Protein AF-K9KEI2-F1 (afdb_monomer_lite)

Radius of gyration: 27.51 Å; chains: 1; bounding box: 41×43×81 Å

Sequence 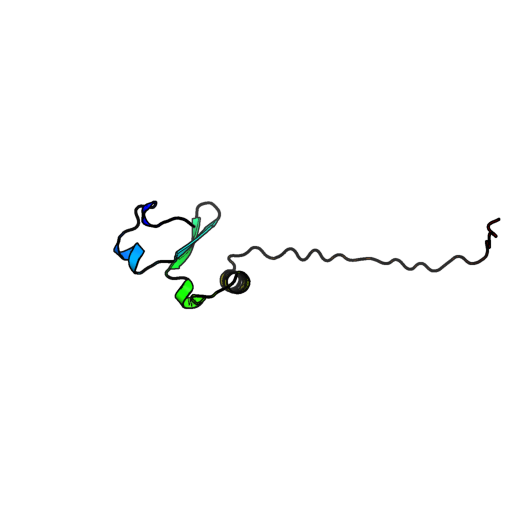(86 aa):
RVKSSVIGASSRFTRNALPALLIYKGGELIGNFVRVTDQLGEDFFAVDLEAFLQEFGLLPEKEILVLTSVRNSATCHSEDSDLEID

Secondary structure (DSSP, 8-state):
---TTTTT--HHHHHHT-S-EEEEETTEEEEEETTTHHHH-SS--HHHHHHHHHHTT-SPPP------------------------

Organism: Equus caballus (NCBI:txid9796)

Structure (mmCIF, N/CA/C/O backbone):
data_AF-K9KEI2-F1
#
_entry.id   AF-K9KEI2-F1
#
loop_
_atom_site.group_PDB
_atom_site.id
_atom_site.type_symbol
_atom_site.label_atom_id
_atom_site.label_alt_id
_atom_site.label_comp_id
_atom_site.label_asym_id
_atom_site.label_entity_id
_atom_site.label_seq_id
_atom_site.pdbx_PDB_ins_code
_atom_site.Cartn_x
_atom_site.Cartn_y
_atom_site.Cartn_z
_atom_site.occupancy
_atom_site.B_iso_or_equiv
_atom_site.auth_seq_id
_atom_site.auth_comp_id
_atom_site.auth_asym_id
_atom_site.auth_atom_id
_atom_site.pdbx_PDB_model_num
ATOM 1 N N . ARG A 1 1 ? -1.505 -7.854 -0.205 1.00 82.19 1 ARG A N 1
ATOM 2 C CA . ARG A 1 1 ? -1.402 -7.096 -1.479 1.00 82.19 1 ARG A CA 1
ATOM 3 C C . ARG A 1 1 ? -2.393 -7.679 -2.478 1.00 82.19 1 ARG A C 1
ATOM 5 O O . ARG A 1 1 ? -2.399 -8.891 -2.649 1.00 82.19 1 ARG A O 1
ATOM 12 N N . VAL A 1 2 ? -3.221 -6.854 -3.117 1.00 90.06 2 VAL A N 1
ATOM 13 C CA . VAL A 1 2 ? -4.176 -7.298 -4.149 1.00 90.06 2 VAL A CA 1
ATOM 14 C C . VAL A 1 2 ? -3.612 -6.970 -5.536 1.00 90.06 2 VAL A C 1
ATOM 16 O O . VAL A 1 2 ? -2.966 -5.936 -5.705 1.00 90.06 2 VAL A O 1
ATOM 19 N N . LYS A 1 3 ? -3.798 -7.859 -6.522 1.00 90.25 3 LYS A N 1
ATOM 20 C CA . LYS A 1 3 ? -3.359 -7.628 -7.911 1.00 90.25 3 LYS A CA 1
ATOM 21 C C . LYS A 1 3 ? -4.367 -6.748 -8.645 1.00 90.25 3 LYS A C 1
ATOM 23 O O . LYS A 1 3 ? -5.571 -6.965 -8.534 1.00 90.25 3 LYS A O 1
ATOM 28 N N . SER A 1 4 ? -3.878 -5.815 -9.458 1.00 89.00 4 SER A N 1
ATOM 29 C CA . SER A 1 4 ? -4.733 -4.894 -10.215 1.00 89.00 4 SER A CA 1
ATOM 30 C C . SER A 1 4 ? -5.677 -5.603 -11.192 1.00 89.00 4 SER A C 1
ATOM 32 O O . SER A 1 4 ? -6.812 -5.169 -11.369 1.00 89.00 4 SER A O 1
ATOM 34 N N . SER A 1 5 ? -5.247 -6.740 -11.749 1.00 88.88 5 SER A N 1
ATOM 35 C CA . SER A 1 5 ? -6.060 -7.587 -12.629 1.00 88.88 5 SER A CA 1
ATOM 36 C C . SER A 1 5 ? -7.300 -8.171 -11.949 1.00 88.88 5 SER A C 1
ATOM 38 O O . SER A 1 5 ? -8.258 -8.506 -12.635 1.00 88.88 5 SER A O 1
ATOM 40 N N . VAL A 1 6 ? -7.293 -8.295 -10.619 1.00 89.88 6 VAL A N 1
ATOM 41 C CA . VAL A 1 6 ? -8.395 -8.885 -9.840 1.00 89.88 6 VAL A CA 1
ATOM 42 C C . VAL A 1 6 ? -9.438 -7.834 -9.454 1.00 89.88 6 VAL A C 1
ATOM 44 O O . VAL A 1 6 ? -10.605 -8.163 -9.288 1.00 89.88 6 VAL A O 1
ATOM 47 N N . ILE A 1 7 ? -9.043 -6.563 -9.350 1.00 88.69 7 ILE A N 1
ATOM 48 C CA . ILE A 1 7 ? -9.912 -5.459 -8.899 1.00 88.69 7 ILE A CA 1
ATOM 49 C C . ILE A 1 7 ? -10.515 -4.648 -10.053 1.00 88.69 7 ILE A C 1
ATOM 51 O O . ILE A 1 7 ? -11.020 -3.552 -9.833 1.00 88.69 7 ILE A O 1
ATOM 55 N N . GLY A 1 8 ? -10.423 -5.143 -11.292 1.00 88.12 8 GLY A N 1
ATOM 56 C CA . GLY A 1 8 ? -10.935 -4.431 -12.469 1.00 88.12 8 GLY A CA 1
ATOM 57 C C . GLY A 1 8 ? -10.243 -3.087 -12.724 1.00 88.12 8 GLY A C 1
ATOM 58 O O . GLY A 1 8 ? -10.831 -2.195 -13.334 1.00 88.12 8 GLY A O 1
ATOM 59 N N . ALA A 1 9 ? -9.004 -2.910 -12.251 1.00 90.12 9 ALA A N 1
ATOM 60 C CA . ALA A 1 9 ? -8.277 -1.667 -12.460 1.00 90.12 9 ALA A CA 1
ATOM 61 C C . ALA A 1 9 ? -7.948 -1.479 -13.946 1.00 90.12 9 ALA A C 1
ATOM 63 O O . ALA A 1 9 ? -7.541 -2.411 -14.643 1.00 90.12 9 ALA A O 1
ATOM 64 N N . SER A 1 10 ? -8.068 -0.242 -14.430 1.00 93.88 10 SER A N 1
ATOM 65 C CA . SER A 1 10 ? -7.749 0.070 -15.823 1.00 93.88 10 SER A CA 1
ATOM 66 C C . SER A 1 10 ? -6.277 -0.217 -16.150 1.00 93.88 10 SER A C 1
ATOM 68 O O . SER A 1 10 ? -5.394 -0.154 -15.286 1.00 93.88 10 SER A O 1
ATOM 70 N N . SER A 1 11 ? -5.984 -0.467 -17.431 1.00 93.62 11 SER A N 1
ATOM 71 C CA . SER A 1 11 ? -4.600 -0.620 -17.905 1.00 93.62 11 SER A CA 1
ATOM 72 C C . SER 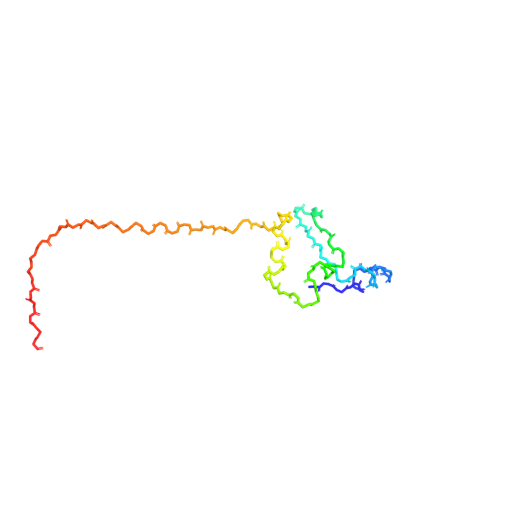A 1 11 ? -3.753 0.623 -17.596 1.00 93.62 1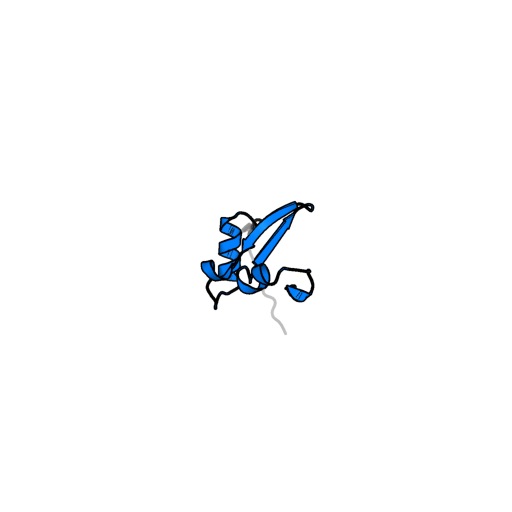1 SER A C 1
ATOM 74 O O . SER A 1 11 ? -2.604 0.502 -17.172 1.00 93.62 11 SER A O 1
ATOM 76 N N . ARG A 1 12 ? -4.346 1.822 -17.707 1.00 94.88 12 ARG A N 1
ATOM 77 C CA . ARG A 1 12 ? -3.687 3.091 -17.368 1.00 94.88 12 ARG A CA 1
ATOM 78 C C . ARG A 1 12 ? -3.322 3.169 -15.885 1.00 94.88 12 ARG A C 1
ATOM 80 O O . ARG A 1 12 ? -2.204 3.566 -15.573 1.00 94.88 12 ARG A O 1
ATOM 87 N N . PHE A 1 13 ? -4.229 2.776 -14.989 1.00 93.38 13 PHE A N 1
ATOM 88 C CA . PHE A 1 13 ? -3.943 2.742 -13.552 1.00 93.38 13 PHE A CA 1
ATOM 89 C C . PHE A 1 13 ? -2.866 1.700 -13.237 1.00 93.38 13 PHE A C 1
ATOM 91 O O . PHE A 1 13 ? -1.884 2.002 -12.571 1.00 93.38 13 PHE A O 1
ATOM 98 N N . THR A 1 14 ? -2.991 0.498 -13.802 1.00 94.75 14 THR A N 1
ATOM 99 C CA . THR A 1 14 ? -2.011 -0.577 -13.600 1.00 94.75 14 THR A CA 1
ATOM 100 C C . THR A 1 14 ? -0.595 -0.158 -14.000 1.00 94.75 14 THR A C 1
ATOM 102 O O . THR A 1 14 ? 0.348 -0.480 -13.288 1.00 94.75 14 THR A O 1
ATOM 105 N N . ARG A 1 15 ? -0.440 0.570 -15.114 1.00 94.88 15 ARG A N 1
ATOM 106 C CA . ARG A 1 15 ? 0.875 0.984 -15.621 1.00 94.88 15 ARG A CA 1
ATOM 107 C C . ARG A 1 15 ? 1.467 2.190 -14.892 1.00 94.88 15 ARG A C 1
ATOM 109 O O . ARG A 1 15 ? 2.676 2.246 -14.730 1.00 94.88 15 ARG A O 1
ATOM 116 N N . ASN A 1 16 ? 0.634 3.151 -14.491 1.00 95.56 16 ASN A N 1
ATOM 117 C CA . ASN A 1 16 ? 1.113 4.482 -14.099 1.00 95.56 16 ASN A CA 1
ATOM 118 C C . ASN A 1 16 ? 0.849 4.843 -12.628 1.00 95.56 16 ASN A C 1
ATOM 120 O O . ASN A 1 16 ? 1.276 5.907 -12.187 1.00 95.56 16 ASN A O 1
ATOM 124 N N . ALA A 1 17 ? 0.086 4.030 -11.894 1.00 94.88 17 ALA A N 1
ATOM 125 C CA . ALA A 1 17 ? -0.373 4.359 -10.542 1.00 94.88 17 ALA A CA 1
ATOM 126 C C . ALA A 1 17 ? 0.039 3.328 -9.476 1.00 94.88 17 ALA A C 1
ATOM 128 O O . ALA A 1 17 ? -0.192 3.544 -8.288 1.00 94.88 17 ALA A O 1
ATOM 129 N N . LEU A 1 18 ? 0.639 2.208 -9.881 1.00 95.25 18 LEU A N 1
ATOM 130 C CA . LEU A 1 18 ? 1.085 1.164 -8.964 1.00 95.25 18 LEU A CA 1
ATOM 131 C C . LEU A 1 18 ? 2.572 1.317 -8.600 1.00 95.25 18 LEU A C 1
ATOM 133 O O . LEU A 1 18 ? 3.324 1.825 -9.426 1.00 95.25 18 LEU A O 1
ATOM 137 N N . PRO A 1 19 ? 2.993 0.808 -7.425 1.00 95.06 19 PRO A N 1
ATOM 138 C CA . PRO A 1 19 ? 2.145 0.254 -6.365 1.00 95.06 19 PRO A CA 1
ATOM 139 C C . PRO A 1 19 ? 1.348 1.354 -5.645 1.00 95.06 19 PRO A C 1
ATOM 141 O O . PRO A 1 19 ? 1.863 2.437 -5.389 1.00 95.06 19 PRO A O 1
ATOM 144 N N . ALA A 1 20 ? 0.084 1.068 -5.324 1.00 96.06 20 ALA A N 1
ATOM 145 C CA . ALA A 1 20 ? -0.777 1.977 -4.572 1.00 96.06 20 ALA A CA 1
ATOM 146 C C . ALA A 1 20 ? -1.093 1.403 -3.185 1.00 96.06 20 ALA A C 1
ATOM 148 O O . ALA A 1 20 ? -1.283 0.189 -3.050 1.00 96.06 20 ALA A O 1
ATOM 149 N N . LEU A 1 21 ? -1.174 2.272 -2.179 1.00 96.88 21 LEU A N 1
ATOM 150 C CA . LEU A 1 21 ? -1.541 1.945 -0.803 1.00 96.88 21 LEU A CA 1
ATOM 151 C C . LEU A 1 21 ? -2.831 2.683 -0.434 1.00 96.88 21 LEU A C 1
ATOM 153 O O . LEU A 1 21 ? -2.870 3.910 -0.421 1.00 96.88 21 LEU A O 1
ATOM 157 N N . LEU A 1 22 ? -3.889 1.924 -0.153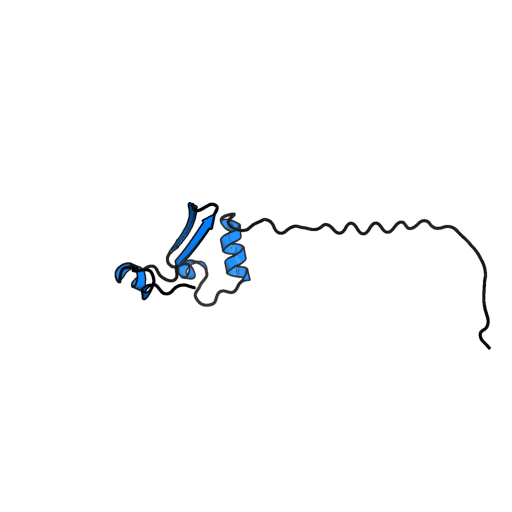 1.00 96.25 22 LEU A N 1
ATOM 158 C CA . LEU A 1 22 ? -5.193 2.451 0.245 1.00 96.25 22 LEU A CA 1
ATOM 159 C C . LEU A 1 22 ? -5.454 2.095 1.709 1.00 96.25 22 LEU A C 1
ATOM 161 O O . LEU A 1 22 ? -5.207 0.959 2.117 1.00 96.25 22 LEU A O 1
ATOM 165 N N . ILE A 1 23 ? -5.974 3.047 2.479 1.00 96.94 23 ILE A N 1
ATOM 166 C CA . ILE A 1 23 ? -6.219 2.913 3.917 1.00 96.94 23 ILE A CA 1
ATOM 167 C C . ILE A 1 23 ? -7.660 3.308 4.202 1.00 96.94 23 ILE A C 1
ATOM 169 O O . ILE A 1 23 ? -8.115 4.375 3.788 1.00 96.94 23 ILE A O 1
ATOM 173 N N . TYR A 1 24 ? -8.366 2.441 4.923 1.00 96.81 24 TYR A N 1
ATOM 174 C CA . TYR A 1 24 ? -9.776 2.607 5.250 1.00 96.81 24 TYR A CA 1
ATOM 175 C C . TYR A 1 24 ? -10.003 2.583 6.761 1.00 96.81 24 TYR A C 1
ATOM 177 O O . TYR A 1 24 ? -9.365 1.808 7.473 1.00 96.81 24 TYR A O 1
ATOM 185 N N . LYS A 1 25 ? -10.961 3.380 7.239 1.00 95.62 25 LYS A N 1
ATOM 186 C CA . LYS A 1 25 ? -11.429 3.382 8.633 1.00 95.62 25 LYS A CA 1
ATOM 187 C C . LYS A 1 25 ? -12.934 3.624 8.651 1.00 95.62 25 LYS A C 1
ATOM 189 O O . LYS A 1 25 ? -13.414 4.537 7.999 1.00 95.62 25 LYS A O 1
ATOM 194 N N . GLY A 1 26 ? -13.690 2.778 9.353 1.00 96.25 26 GLY A N 1
ATOM 195 C CA . GLY A 1 26 ? -15.154 2.913 9.421 1.00 96.25 26 GLY A CA 1
ATOM 196 C C . GLY A 1 26 ? -15.875 2.788 8.069 1.00 96.25 26 GLY A C 1
ATOM 197 O O . GLY A 1 26 ? -16.966 3.318 7.914 1.00 96.25 26 GLY A O 1
ATOM 198 N N . GLY A 1 27 ? -15.267 2.119 7.083 1.00 96.12 27 GLY A N 1
ATOM 199 C CA . GLY A 1 27 ? -15.788 2.037 5.711 1.00 96.12 27 GLY A CA 1
ATOM 200 C C . GLY A 1 27 ? -15.410 3.224 4.816 1.00 96.12 27 GLY A C 1
ATOM 201 O O . GLY A 1 27 ? -15.621 3.158 3.607 1.00 96.12 27 GLY A O 1
ATOM 202 N N . GLU A 1 28 ? -14.794 4.267 5.370 1.00 97.44 28 GLU A N 1
ATOM 203 C CA . GLU A 1 28 ? -14.339 5.440 4.626 1.00 97.44 28 GLU A CA 1
ATOM 204 C C . GLU A 1 28 ? -12.890 5.278 4.165 1.00 97.44 28 GLU A C 1
ATOM 206 O O . GLU A 1 28 ? -12.059 4.717 4.882 1.00 97.44 28 GLU A O 1
ATOM 211 N N . LEU A 1 29 ? -12.583 5.772 2.962 1.00 96.75 29 LEU A N 1
ATOM 212 C CA . LEU A 1 29 ? -11.221 5.846 2.434 1.00 96.75 29 LEU A CA 1
ATOM 213 C C . LEU A 1 29 ? -10.524 7.066 3.043 1.00 96.75 29 LEU A C 1
ATOM 215 O O . LEU A 1 29 ? -10.842 8.197 2.683 1.00 96.75 29 LEU A O 1
ATOM 219 N N . ILE A 1 30 ? -9.561 6.830 3.931 1.00 96.81 30 ILE A N 1
ATOM 220 C CA . ILE A 1 30 ? -8.845 7.888 4.660 1.00 96.81 30 ILE A CA 1
ATOM 221 C C . ILE A 1 30 ? -7.427 8.135 4.130 1.00 96.81 30 ILE A C 1
ATOM 223 O O . ILE A 1 30 ? -6.809 9.136 4.472 1.00 96.81 30 ILE A O 1
ATOM 227 N N . GLY A 1 31 ? -6.911 7.254 3.269 1.00 96.81 31 GLY A N 1
ATOM 228 C CA . GLY A 1 31 ? -5.624 7.442 2.602 1.00 96.81 31 GLY A CA 1
ATOM 229 C C . GLY A 1 31 ? -5.566 6.710 1.266 1.00 96.81 31 GLY A C 1
ATOM 230 O O . GLY A 1 31 ? -5.983 5.558 1.172 1.00 96.81 31 GLY A O 1
ATOM 231 N N . ASN A 1 32 ? -5.053 7.372 0.228 1.00 96.62 32 ASN A N 1
ATOM 232 C CA . ASN A 1 32 ? -4.852 6.793 -1.101 1.00 96.62 32 ASN A CA 1
ATOM 233 C C . ASN A 1 32 ? -3.522 7.277 -1.688 1.00 96.62 32 ASN A C 1
ATOM 235 O O . ASN A 1 32 ? -3.446 8.336 -2.311 1.00 96.62 32 ASN A O 1
ATOM 239 N N . PHE A 1 33 ? -2.477 6.487 -1.487 1.00 97.00 33 PHE A N 1
ATOM 240 C CA . PHE A 1 33 ? -1.128 6.791 -1.937 1.00 97.00 33 PHE A CA 1
ATOM 241 C C . PHE A 1 33 ? -0.856 6.069 -3.248 1.00 97.00 33 PHE A C 1
ATOM 243 O O . PHE A 1 33 ? -0.704 4.850 -3.288 1.00 97.00 33 PHE A O 1
ATOM 250 N N . VAL A 1 34 ? -0.819 6.833 -4.331 1.00 96.62 34 VAL A N 1
ATOM 251 C CA . VAL A 1 34 ? -0.531 6.352 -5.684 1.00 96.62 34 VAL A CA 1
ATOM 252 C C . VAL A 1 34 ? 0.975 6.399 -5.923 1.00 96.62 34 VAL A C 1
ATOM 254 O O . VAL A 1 34 ? 1.593 7.408 -5.600 1.00 96.62 34 VAL A O 1
ATOM 257 N N . ARG A 1 35 ? 1.545 5.336 -6.509 1.00 96.94 35 ARG A N 1
ATOM 258 C CA . ARG A 1 35 ? 3.003 5.152 -6.652 1.00 96.94 35 ARG A CA 1
ATOM 259 C C . ARG A 1 35 ? 3.748 5.440 -5.346 1.00 96.94 35 ARG A C 1
ATOM 261 O O . ARG A 1 35 ? 4.610 6.308 -5.277 1.00 96.94 35 ARG A O 1
ATOM 268 N N . VAL A 1 36 ? 3.385 4.726 -4.284 1.00 96.56 36 VAL A N 1
ATOM 269 C CA . VAL A 1 36 ? 3.937 4.982 -2.941 1.00 96.56 36 VAL A CA 1
ATOM 270 C C . VAL A 1 36 ? 5.473 4.851 -2.893 1.00 96.56 36 VAL A C 1
ATOM 272 O O . VAL A 1 36 ? 6.120 5.505 -2.079 1.00 96.56 36 VAL A O 1
ATOM 275 N N . THR A 1 37 ? 6.071 4.080 -3.809 1.00 96.69 37 THR A N 1
ATOM 276 C CA . THR A 1 37 ? 7.530 3.928 -3.930 1.00 96.69 37 THR A CA 1
ATOM 277 C C . THR A 1 37 ? 8.246 5.173 -4.454 1.00 96.69 37 THR A C 1
ATOM 279 O O . THR A 1 37 ? 9.439 5.304 -4.219 1.00 96.69 37 THR A O 1
ATOM 282 N N . ASP A 1 38 ? 7.555 6.146 -5.056 1.00 96.69 38 ASP A N 1
ATOM 283 C CA . ASP A 1 38 ? 8.177 7.431 -5.416 1.00 96.69 38 ASP A CA 1
ATOM 284 C C . ASP A 1 38 ? 8.649 8.212 -4.178 1.00 96.69 38 ASP A C 1
ATOM 286 O O . ASP A 1 38 ? 9.565 9.025 -4.272 1.00 96.69 38 ASP A O 1
ATOM 290 N N . GLN A 1 39 ? 7.999 7.987 -3.030 1.00 94.94 39 GLN A N 1
ATOM 291 C CA . GLN A 1 39 ? 8.334 8.633 -1.759 1.00 94.94 39 GLN A CA 1
ATOM 292 C C . GLN A 1 39 ? 9.199 7.728 -0.878 1.00 94.94 39 GLN A C 1
ATOM 294 O O . GLN A 1 39 ? 10.156 8.202 -0.278 1.00 94.94 39 GLN A O 1
ATOM 299 N N . LEU A 1 40 ? 8.880 6.431 -0.819 1.00 96.44 40 LEU A N 1
ATOM 300 C CA . LEU A 1 40 ? 9.599 5.466 0.022 1.00 96.44 40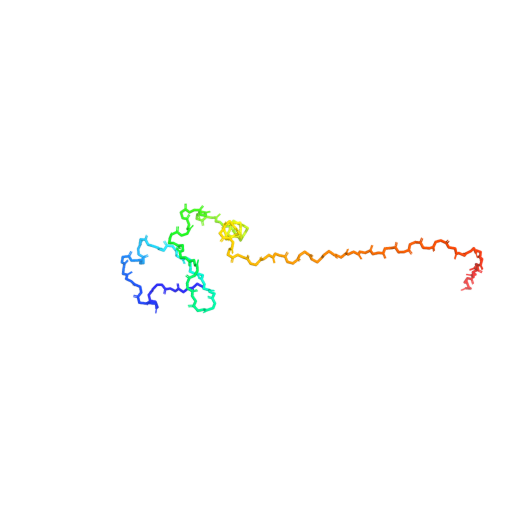 LEU A CA 1
ATOM 301 C C . LEU A 1 40 ? 10.908 4.954 -0.604 1.00 96.44 40 LEU A C 1
ATOM 303 O O . LEU A 1 40 ? 11.779 4.472 0.112 1.00 96.44 40 LEU A O 1
ATOM 307 N N . GLY A 1 41 ? 11.051 5.039 -1.926 1.00 96.12 41 GLY A N 1
ATOM 308 C CA . GLY A 1 41 ? 12.070 4.314 -2.683 1.00 96.12 41 GLY A CA 1
ATOM 309 C C . GLY A 1 41 ? 11.643 2.881 -3.027 1.00 96.12 41 GLY A C 1
ATOM 310 O O . GLY A 1 41 ? 10.610 2.385 -2.574 1.00 96.12 41 GLY A O 1
ATOM 311 N N . GLU A 1 42 ? 12.437 2.212 -3.866 1.00 94.19 42 GLU A N 1
ATOM 312 C CA . GLU A 1 42 ? 12.183 0.821 -4.281 1.00 94.19 42 GLU A CA 1
ATOM 313 C C . GLU A 1 42 ? 12.644 -0.203 -3.225 1.00 94.19 42 GLU A C 1
ATOM 315 O O . GLU A 1 42 ? 12.016 -1.250 -3.078 1.00 94.19 42 GLU A O 1
ATOM 320 N N . ASP A 1 43 ? 13.674 0.131 -2.438 1.00 95.56 43 ASP A N 1
ATOM 321 C CA . ASP A 1 43 ? 14.246 -0.711 -1.377 1.00 95.56 43 ASP A CA 1
ATOM 322 C C . ASP A 1 43 ? 13.936 -0.138 0.018 1.00 95.56 43 ASP A C 1
ATOM 324 O O . ASP A 1 43 ? 14.834 0.218 0.780 1.00 95.56 43 ASP A O 1
ATOM 328 N N . PHE A 1 44 ? 12.647 -0.013 0.342 1.00 96.94 44 PHE A N 1
ATOM 329 C CA . PHE A 1 44 ? 12.193 0.455 1.655 1.00 96.94 44 PHE A CA 1
ATOM 330 C C . PHE A 1 44 ? 11.877 -0.706 2.605 1.00 96.94 44 PHE A C 1
ATOM 332 O O . PHE A 1 44 ? 11.496 -1.806 2.189 1.00 96.94 44 PHE A O 1
ATOM 339 N N . PHE A 1 45 ? 11.968 -0.444 3.906 1.00 96.69 45 PHE A N 1
ATOM 340 C CA . PHE A 1 45 ? 11.675 -1.398 4.969 1.00 96.69 45 PHE A CA 1
ATOM 341 C C . PHE A 1 45 ? 10.451 -0.979 5.789 1.00 96.69 45 PHE A C 1
ATOM 343 O O . PHE A 1 45 ? 9.876 0.095 5.625 1.00 96.69 45 PHE A O 1
ATOM 350 N N . ALA A 1 46 ? 10.034 -1.854 6.709 1.00 96.44 46 ALA A N 1
ATOM 351 C CA . ALA A 1 46 ? 8.877 -1.602 7.565 1.00 96.44 46 ALA A CA 1
ATOM 352 C C . ALA A 1 46 ? 8.993 -0.286 8.352 1.00 96.44 46 ALA A C 1
ATOM 354 O O . ALA A 1 46 ? 7.990 0.399 8.506 1.00 96.44 46 ALA A O 1
ATOM 355 N N . VAL A 1 47 ? 10.204 0.079 8.789 1.00 96.62 47 VAL A N 1
ATOM 356 C CA . VAL A 1 47 ? 10.463 1.325 9.527 1.00 96.62 47 VAL A CA 1
ATOM 357 C C . VAL A 1 47 ? 10.188 2.571 8.683 1.00 96.62 47 VAL A C 1
ATOM 359 O O . VAL A 1 47 ? 9.600 3.524 9.185 1.00 96.62 47 VAL A O 1
ATOM 362 N N . ASP A 1 48 ? 10.532 2.542 7.395 1.00 97.38 48 ASP A N 1
ATOM 363 C CA . ASP A 1 48 ? 10.319 3.672 6.486 1.00 97.38 48 ASP A CA 1
ATOM 364 C C . ASP A 1 48 ? 8.823 3.860 6.213 1.00 97.38 48 ASP A C 1
ATOM 366 O O . ASP A 1 48 ? 8.303 4.974 6.248 1.00 97.38 48 ASP A O 1
ATOM 370 N N . LEU A 1 49 ? 8.102 2.750 6.010 1.00 96.31 49 LEU A N 1
ATOM 371 C CA . LEU A 1 49 ? 6.649 2.775 5.846 1.00 96.31 49 LEU A CA 1
ATOM 372 C C . LEU A 1 49 ? 5.930 3.198 7.136 1.00 96.31 49 LEU A C 1
ATOM 374 O O . LEU A 1 49 ? 4.927 3.904 7.064 1.00 96.31 49 LEU A O 1
ATOM 378 N N . GLU A 1 50 ? 6.415 2.771 8.304 1.00 95.75 50 GLU A N 1
ATOM 379 C CA . GLU A 1 50 ? 5.874 3.177 9.604 1.00 95.75 50 GLU A CA 1
ATOM 380 C C . GLU A 1 50 ? 6.012 4.690 9.794 1.00 95.75 50 GLU A C 1
ATOM 382 O O . GLU A 1 50 ? 5.008 5.360 10.035 1.00 95.75 50 GLU A O 1
ATOM 387 N N . ALA A 1 51 ? 7.218 5.231 9.594 1.00 96.00 51 ALA A N 1
ATOM 388 C CA . ALA A 1 51 ? 7.478 6.665 9.680 1.00 96.00 51 ALA A CA 1
ATOM 389 C C . ALA A 1 51 ? 6.600 7.455 8.699 1.00 96.00 51 ALA A C 1
ATOM 391 O O . ALA A 1 51 ? 5.912 8.392 9.102 1.00 96.00 51 ALA A O 1
ATOM 392 N N . PHE A 1 52 ? 6.530 7.011 7.440 1.00 96.38 52 PHE A N 1
ATOM 393 C CA . PHE A 1 52 ? 5.673 7.613 6.422 1.00 96.38 52 PHE A CA 1
ATOM 394 C C . PHE A 1 52 ? 4.206 7.677 6.860 1.00 96.38 52 PHE A C 1
ATOM 396 O O . PHE A 1 52 ? 3.577 8.726 6.786 1.00 96.38 52 PHE A O 1
ATOM 403 N N . LEU A 1 53 ? 3.634 6.576 7.352 1.00 96.25 53 LEU A N 1
ATOM 404 C CA . LEU A 1 53 ? 2.233 6.559 7.786 1.00 96.25 53 LEU A CA 1
ATOM 405 C C . LEU A 1 53 ? 1.997 7.365 9.070 1.00 96.25 53 LEU A C 1
ATOM 407 O O . LEU A 1 53 ? 0.903 7.908 9.259 1.00 96.25 53 LEU A O 1
ATOM 411 N N . GLN A 1 54 ? 3.005 7.460 9.936 1.00 95.19 54 GLN A N 1
ATOM 412 C CA . GLN A 1 54 ? 2.950 8.256 11.155 1.00 95.19 54 GLN A CA 1
ATOM 413 C C . GLN A 1 54 ? 2.889 9.759 10.854 1.00 95.19 54 GLN A C 1
ATOM 415 O O . GLN A 1 54 ? 2.125 10.466 11.511 1.00 95.19 54 GLN A O 1
ATOM 420 N N . GLU A 1 55 ? 3.595 10.238 9.826 1.00 94.12 55 GLU A N 1
ATOM 421 C CA . GLU A 1 55 ? 3.529 11.640 9.376 1.00 94.12 55 GLU A CA 1
ATOM 422 C C . GLU A 1 55 ? 2.113 12.064 8.954 1.00 94.12 55 GLU A C 1
ATOM 424 O O . GLU A 1 55 ? 1.716 13.210 9.164 1.00 94.12 55 GLU A O 1
ATOM 429 N N . PHE A 1 56 ? 1.315 11.133 8.422 1.00 93.81 56 PHE A N 1
ATOM 430 C CA . PHE A 1 56 ? -0.088 11.377 8.068 1.00 93.81 56 PHE A CA 1
ATOM 431 C C . PHE A 1 56 ? -1.077 11.091 9.211 1.00 93.81 56 PHE A C 1
ATOM 433 O O . PHE A 1 56 ? -2.287 11.205 9.009 1.00 93.81 56 PHE A O 1
ATOM 440 N N . GLY A 1 57 ? -0.607 10.693 10.400 1.00 94.31 57 GLY A N 1
ATOM 441 C CA . GLY A 1 57 ? -1.476 10.318 11.522 1.00 94.31 57 GLY A CA 1
ATOM 442 C C . GLY A 1 57 ? -2.341 9.083 11.236 1.00 94.31 57 GLY A C 1
ATOM 443 O O . GLY A 1 57 ? -3.444 8.953 11.768 1.00 94.31 57 GLY A O 1
ATOM 444 N N . LEU A 1 58 ? -1.870 8.189 10.358 1.00 94.94 58 LEU A N 1
ATOM 445 C CA . LEU A 1 58 ? -2.612 7.006 9.900 1.00 94.94 58 LEU A CA 1
ATOM 446 C C . LEU A 1 58 ? -2.298 5.746 10.712 1.00 94.94 58 LEU A C 1
ATOM 448 O O . LEU A 1 58 ? -2.856 4.682 10.436 1.00 94.94 58 LEU A O 1
ATOM 452 N N . LEU A 1 59 ? -1.429 5.865 11.715 1.00 93.50 59 LEU A N 1
ATOM 453 C CA . LEU A 1 59 ? -1.122 4.807 12.667 1.00 93.50 59 LEU A CA 1
ATOM 454 C C . LEU A 1 59 ? -1.704 5.146 14.044 1.00 93.50 59 LEU A C 1
ATOM 456 O O . LEU A 1 59 ? -1.659 6.306 14.455 1.00 93.50 59 LEU A O 1
ATOM 460 N N . PRO A 1 60 ? -2.243 4.153 14.772 1.00 89.81 60 PRO A N 1
ATOM 461 C CA . PRO A 1 60 ? -2.554 4.318 16.185 1.00 89.81 60 PRO A CA 1
ATOM 462 C C . PRO A 1 60 ? -1.301 4.702 16.977 1.00 89.81 60 PRO A C 1
ATOM 464 O O . PRO A 1 60 ? -0.196 4.266 16.649 1.00 89.81 60 PRO A O 1
ATOM 467 N N . GLU A 1 61 ? -1.472 5.471 18.050 1.00 81.25 61 GLU A N 1
ATOM 468 C CA . GLU A 1 61 ? -0.382 5.716 18.991 1.00 81.25 61 GLU A CA 1
ATOM 469 C C . GLU A 1 61 ? 0.078 4.391 19.607 1.00 81.25 61 GLU A C 1
ATOM 471 O O . GLU A 1 61 ? -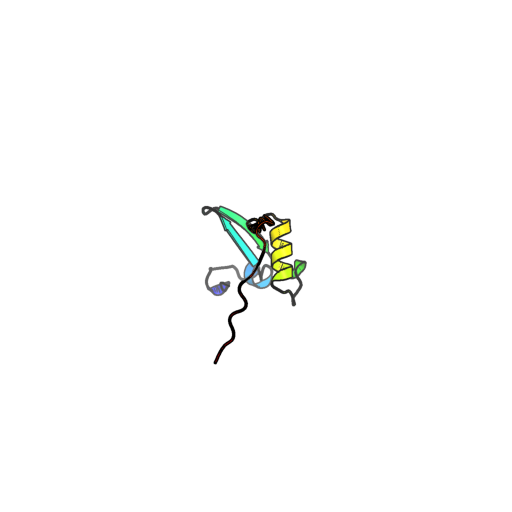0.728 3.538 19.986 1.00 81.25 61 GLU A O 1
ATOM 476 N N . LYS A 1 62 ? 1.395 4.204 19.697 1.00 75.88 62 LYS A N 1
ATOM 477 C CA . LYS A 1 62 ? 1.967 3.039 20.366 1.00 75.88 62 LYS A CA 1
ATOM 478 C C . LYS A 1 62 ? 1.690 3.195 21.857 1.00 75.88 62 LYS A C 1
ATOM 480 O O . LYS A 1 62 ? 2.174 4.150 22.457 1.00 75.88 62 LYS A O 1
ATOM 485 N N . GLU A 1 63 ? 0.914 2.287 22.447 1.00 65.12 63 GLU A N 1
ATOM 486 C CA . GLU A 1 63 ? 0.646 2.307 23.887 1.00 65.12 63 GLU A CA 1
ATOM 487 C C . GLU A 1 63 ? 1.973 2.229 24.651 1.00 65.12 63 GLU A C 1
ATOM 489 O O . GLU A 1 63 ? 2.617 1.180 24.735 1.00 65.12 63 GLU A O 1
ATOM 494 N N . ILE A 1 64 ? 2.411 3.363 25.199 1.00 66.50 64 ILE A N 1
ATOM 495 C CA . ILE A 1 64 ? 3.535 3.399 26.125 1.00 66.50 64 ILE A CA 1
ATOM 496 C C . ILE A 1 64 ? 2.984 2.896 27.455 1.00 66.50 64 ILE A C 1
ATOM 498 O O . ILE A 1 64 ? 2.520 3.672 28.289 1.00 66.50 64 ILE A O 1
ATOM 502 N N . LEU A 1 65 ? 3.008 1.578 27.652 1.00 64.88 65 LEU A N 1
ATOM 503 C CA . LEU A 1 65 ? 2.803 0.998 28.972 1.00 64.88 65 LEU A CA 1
ATOM 504 C C . LEU A 1 65 ? 4.000 1.404 29.834 1.00 64.88 65 LEU A C 1
ATOM 506 O O . LEU A 1 65 ? 5.035 0.738 29.854 1.00 64.88 65 LEU A O 1
ATOM 510 N N . VAL A 1 66 ? 3.876 2.542 30.515 1.00 63.12 66 VAL A N 1
ATOM 511 C CA . VAL A 1 66 ? 4.816 2.956 31.552 1.00 63.12 66 VAL A CA 1
ATOM 512 C C . VAL A 1 66 ? 4.697 1.930 32.674 1.00 63.12 66 VAL A C 1
ATOM 514 O O . VAL A 1 66 ? 3.828 2.024 33.536 1.00 63.12 66 VAL A O 1
ATOM 517 N N . LEU A 1 67 ? 5.555 0.910 32.645 1.00 60.47 67 LEU A N 1
ATOM 518 C CA . LEU A 1 67 ? 5.749 0.003 33.767 1.00 60.47 67 LEU A CA 1
ATOM 519 C C . LEU A 1 67 ? 6.440 0.797 34.879 1.00 60.47 67 LEU A C 1
ATOM 521 O O . LEU A 1 67 ? 7.665 0.806 35.001 1.00 60.47 67 LEU A O 1
ATOM 525 N N . THR A 1 68 ? 5.657 1.503 35.688 1.00 56.59 68 THR A N 1
ATOM 526 C CA . THR A 1 68 ? 6.107 2.068 36.958 1.00 56.59 68 THR A CA 1
ATOM 527 C C . THR A 1 68 ? 6.438 0.913 37.902 1.00 56.59 68 THR A C 1
ATOM 529 O O . THR A 1 68 ? 5.613 0.453 38.685 1.00 56.59 68 THR A O 1
ATOM 532 N N . SER A 1 69 ? 7.671 0.408 37.826 1.00 59.75 69 SER A N 1
ATOM 533 C CA . SER A 1 69 ? 8.230 -0.490 38.836 1.00 59.75 69 SER A CA 1
ATOM 534 C C . SER A 1 69 ? 8.443 0.301 40.129 1.00 59.75 69 SER A C 1
ATOM 536 O O . SER A 1 69 ? 9.523 0.844 40.365 1.00 59.75 69 SER A O 1
ATOM 538 N N . VAL A 1 70 ? 7.423 0.370 40.985 1.00 63.62 70 VAL A N 1
ATOM 539 C CA . VAL A 1 70 ? 7.572 0.871 42.356 1.00 63.62 70 VAL A CA 1
ATOM 540 C C . VAL A 1 70 ? 8.387 -0.156 43.149 1.00 63.62 70 VAL A C 1
ATOM 542 O O . VAL A 1 70 ? 7.857 -1.154 43.629 1.00 63.62 70 VAL A O 1
ATOM 545 N N . ARG A 1 71 ? 9.700 0.065 43.285 1.00 62.69 71 ARG A N 1
ATOM 546 C CA . ARG A 1 71 ? 10.505 -0.608 44.314 1.00 62.69 71 ARG A CA 1
ATOM 547 C C . ARG A 1 71 ? 10.278 0.122 45.633 1.00 62.69 71 ARG A C 1
ATOM 549 O O . ARG A 1 71 ? 10.867 1.170 45.875 1.00 62.69 71 ARG A O 1
ATOM 556 N N . ASN A 1 72 ? 9.423 -0.436 46.481 1.00 56.44 72 ASN A N 1
ATOM 557 C CA . ASN A 1 72 ? 9.258 0.024 47.854 1.00 56.44 72 ASN A CA 1
ATOM 558 C C . ASN A 1 72 ? 10.434 -0.519 48.689 1.00 56.44 72 ASN A C 1
ATOM 560 O O . ASN A 1 72 ? 10.372 -1.633 49.201 1.00 56.44 72 ASN A O 1
ATOM 564 N N . SER A 1 73 ? 11.537 0.226 48.794 1.00 58.44 73 SER A N 1
ATOM 565 C CA . SER A 1 73 ? 12.607 -0.096 49.746 1.00 58.44 73 SER A CA 1
ATOM 566 C C . SER A 1 73 ? 12.218 0.420 51.132 1.00 58.44 73 SER A C 1
ATOM 568 O O . SER A 1 73 ? 12.606 1.518 51.526 1.00 58.44 73 SER A O 1
ATOM 570 N N . ALA A 1 74 ? 11.420 -0.360 51.858 1.00 53.06 74 ALA A N 1
ATOM 571 C CA . ALA A 1 74 ? 11.330 -0.221 53.305 1.00 53.06 74 ALA A CA 1
ATOM 572 C C . ALA A 1 74 ? 12.466 -1.046 53.925 1.00 53.06 74 ALA A C 1
ATOM 574 O O . ALA A 1 74 ? 12.409 -2.271 53.979 1.00 53.06 74 ALA A O 1
ATOM 575 N N . THR A 1 75 ? 13.534 -0.368 54.332 1.00 52.38 75 THR A N 1
ATOM 576 C CA . THR A 1 75 ? 14.553 -0.904 55.235 1.00 52.38 75 THR A CA 1
ATOM 577 C C . THR A 1 75 ? 13.993 -0.945 56.651 1.00 52.38 75 THR A C 1
ATOM 579 O O . THR A 1 75 ? 13.834 0.108 57.261 1.00 52.38 75 THR A O 1
ATOM 582 N N . CYS A 1 76 ? 13.755 -2.145 57.180 1.00 49.56 76 CYS A N 1
ATOM 583 C CA . CYS A 1 76 ? 13.909 -2.484 58.599 1.00 49.56 76 CYS A CA 1
ATOM 584 C C . CYS A 1 76 ? 13.566 -3.965 58.816 1.00 49.56 76 CYS A C 1
ATOM 586 O O . CYS A 1 76 ? 12.416 -4.353 58.680 1.00 49.56 76 CYS A O 1
ATOM 588 N N . HIS A 1 77 ? 14.562 -4.800 59.114 1.00 46.62 77 HIS A N 1
ATOM 589 C CA . HIS A 1 77 ? 14.634 -5.571 60.360 1.00 46.62 77 HIS A CA 1
ATOM 590 C C . HIS A 1 77 ? 15.940 -6.374 60.386 1.00 46.62 77 HIS A C 1
ATOM 592 O O . HIS A 1 77 ? 16.300 -7.059 59.431 1.00 46.62 77 HIS A O 1
ATOM 598 N N . SER A 1 78 ? 16.669 -6.155 61.473 1.00 51.78 78 SER A N 1
ATOM 599 C CA . SER A 1 78 ? 17.983 -6.682 61.800 1.00 51.78 78 SER A CA 1
ATOM 600 C C . SER A 1 78 ? 17.950 -8.169 62.164 1.00 51.78 78 SER A C 1
ATOM 602 O O . SER A 1 78 ? 16.940 -8.655 62.663 1.00 51.78 78 SER A O 1
ATOM 604 N N . GLU A 1 79 ? 19.124 -8.784 62.002 1.00 52.12 79 GLU A N 1
ATOM 605 C CA . GLU A 1 79 ? 19.687 -9.864 62.827 1.00 52.12 79 GLU A CA 1
ATOM 606 C C . GLU A 1 79 ? 19.140 -11.297 62.671 1.00 52.12 79 GLU A C 1
ATOM 608 O O . GLU A 1 79 ? 18.040 -11.640 63.085 1.00 52.12 79 GLU A O 1
ATOM 613 N N . ASP A 1 80 ? 20.062 -12.126 62.162 1.00 63.91 80 ASP A N 1
ATOM 614 C CA . ASP A 1 80 ? 20.482 -13.404 62.748 1.00 63.91 80 ASP A CA 1
ATOM 615 C C . ASP A 1 80 ? 19.617 -14.639 62.465 1.00 63.91 80 ASP A C 1
ATOM 617 O O . ASP A 1 80 ? 18.575 -14.857 63.076 1.00 63.91 80 ASP A O 1
ATOM 621 N N . SER A 1 81 ? 20.088 -15.483 61.543 1.00 61.16 81 SER A N 1
ATOM 622 C CA . SER A 1 81 ? 19.906 -16.941 61.587 1.00 61.16 81 SER A CA 1
ATOM 623 C C . SER A 1 81 ? 20.838 -17.587 60.562 1.00 61.16 81 SER A C 1
ATOM 625 O O . SER A 1 81 ? 20.430 -17.936 59.452 1.00 61.16 81 SER A O 1
ATOM 627 N N . ASP A 1 82 ? 22.106 -17.721 60.949 1.00 73.00 82 ASP A N 1
ATOM 628 C CA . ASP A 1 82 ? 22.997 -18.730 60.381 1.00 73.00 82 ASP A CA 1
ATOM 629 C C . ASP A 1 82 ? 22.399 -20.120 60.654 1.00 73.00 82 ASP A C 1
ATOM 631 O O . ASP A 1 82 ? 22.168 -20.495 61.805 1.00 73.00 82 ASP A O 1
ATOM 635 N N . LEU A 1 83 ? 22.142 -20.898 59.601 1.00 64.00 83 LEU A N 1
ATOM 636 C CA . LEU A 1 83 ? 21.862 -22.328 59.717 1.00 64.00 83 LEU A CA 1
ATOM 637 C C . LEU A 1 83 ? 22.928 -23.094 58.933 1.00 64.00 83 LEU A C 1
ATOM 639 O O . LEU A 1 83 ? 22.950 -23.067 57.701 1.00 64.00 83 LEU A O 1
ATOM 643 N N . GLU A 1 84 ? 23.817 -23.751 59.679 1.00 64.38 84 GLU A N 1
ATOM 644 C CA . GLU A 1 84 ? 24.744 -24.769 59.185 1.00 64.38 84 GLU A CA 1
ATOM 645 C C . GLU A 1 84 ? 23.961 -25.911 58.516 1.00 64.38 84 GLU A C 1
ATOM 647 O O . GLU A 1 84 ? 22.943 -26.378 59.034 1.00 64.38 84 GLU A O 1
ATOM 652 N N . ILE A 1 85 ? 24.442 -26.347 57.352 1.00 66.69 85 ILE A N 1
ATOM 653 C CA . ILE A 1 85 ? 23.953 -27.528 56.640 1.00 66.69 85 ILE A CA 1
ATOM 654 C C . ILE A 1 85 ? 24.919 -28.687 56.915 1.00 66.69 85 ILE A C 1
ATOM 656 O O . ILE A 1 85 ? 26.128 -28.525 56.742 1.00 66.69 85 ILE A O 1
ATOM 660 N N . ASP A 1 86 ? 24.363 -29.802 57.391 1.00 60.19 86 ASP A N 1
ATOM 661 C CA . ASP A 1 86 ? 25.030 -31.098 57.617 1.00 60.19 86 ASP A CA 1
ATOM 662 C C . ASP A 1 86 ? 25.456 -31.753 56.288 1.00 60.19 86 ASP A C 1
ATOM 664 O O . ASP A 1 86 ? 24.642 -31.725 55.329 1.00 60.19 86 ASP A O 1
#

InterPro domains:
  IPR001200 Phosducin [PR00677] (11-33)
  IPR001200 Phosducin [PR00677] (38-57)
  IPR024253 Phosducin, thioredoxin-like domain [PF02114] (1-84)
  IPR036249 Thioredoxin-like superfamily [SSF52833] (9-61)
  IPR051499 Phosducin-like regulator [PTHR46052] (1-86)

pLDDT: mean 84.54, std 16.09, range [46.62, 97.44]

Foldseek 3Di:
DDQCVVVVHDPCCNVFFPPWDWADDPNDTPDIHTPVCVPQPPDHDPVSVVVVCVVVVNDDDDPPPPPPPPPPPDDDDDDDDDDDDD